Protein AF-A0A7W7RHN5-F1 (afdb_monomer_lite)

Organism: NCBI:txid1783352

Structure (mmCIF, N/CA/C/O backbone):
data_AF-A0A7W7RHN5-F1
#
_entry.id   AF-A0A7W7RHN5-F1
#
loop_
_atom_site.group_PDB
_atom_site.id
_atom_site.type_symbol
_atom_site.label_atom_id
_atom_site.label_alt_id
_atom_site.label_comp_id
_atom_site.label_asym_id
_atom_site.label_entity_id
_atom_site.label_seq_id
_atom_site.pdbx_PDB_ins_code
_atom_site.Cartn_x
_atom_site.Cartn_y
_atom_site.Cartn_z
_atom_site.occupancy
_atom_site.B_iso_or_equiv
_atom_site.auth_seq_id
_atom_site.auth_comp_id
_atom_site.auth_asym_id
_atom_site.auth_atom_id
_atom_site.pdbx_PDB_model_num
ATOM 1 N N . MET A 1 1 ? -13.404 18.828 -22.888 1.00 48.47 1 MET A N 1
ATOM 2 C CA . MET A 1 1 ? -13.776 18.160 -21.624 1.00 48.47 1 MET A CA 1
ATOM 3 C C . MET A 1 1 ? -13.830 16.678 -21.935 1.00 48.47 1 MET A C 1
ATOM 5 O O . MET A 1 1 ? -14.615 16.326 -22.805 1.00 48.47 1 MET A O 1
ATOM 9 N N . SER A 1 2 ? -12.959 15.857 -21.339 1.00 66.25 2 SER A N 1
ATOM 10 C CA . SER A 1 2 ? -13.00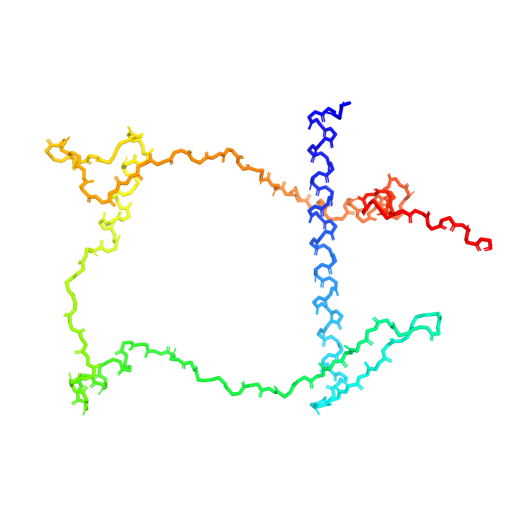2 14.402 -21.545 1.00 66.25 2 SER A CA 1
ATOM 11 C C . SER A 1 2 ? -14.317 13.842 -21.012 1.00 66.25 2 SER A C 1
ATOM 13 O O . SER A 1 2 ? -14.846 14.321 -20.006 1.00 66.25 2 SER A O 1
ATOM 15 N N . THR A 1 3 ? -14.863 12.851 -21.701 1.00 85.75 3 THR A N 1
ATOM 16 C CA . THR A 1 3 ? -16.079 12.161 -21.269 1.00 85.75 3 THR A CA 1
ATOM 17 C C . THR A 1 3 ? -15.814 11.327 -20.006 1.00 85.75 3 THR A C 1
ATOM 19 O O . THR A 1 3 ? -14.670 10.936 -19.753 1.00 85.75 3 THR A O 1
ATOM 22 N N . PRO A 1 4 ? -16.849 10.984 -19.210 1.00 82.81 4 PRO A N 1
ATOM 23 C CA . PRO A 1 4 ? -16.683 10.098 -18.054 1.00 82.81 4 PRO A CA 1
ATOM 24 C C . PRO A 1 4 ? -16.053 8.743 -18.409 1.00 82.81 4 PRO A C 1
ATOM 26 O O . PRO A 1 4 ? -15.307 8.182 -17.612 1.00 82.81 4 PRO A O 1
ATOM 29 N N . HIS A 1 5 ? -16.332 8.229 -19.610 1.00 80.19 5 HIS A N 1
ATOM 30 C CA . HIS A 1 5 ? -15.780 6.964 -20.088 1.00 80.19 5 HIS A CA 1
ATOM 31 C C . HIS A 1 5 ? -14.282 7.069 -20.404 1.00 80.19 5 HIS A C 1
ATOM 33 O O . HIS A 1 5 ? -13.513 6.210 -19.981 1.00 80.19 5 HIS A O 1
ATOM 39 N N . GLU A 1 6 ? -13.857 8.141 -21.079 1.00 81.94 6 GLU A N 1
ATOM 40 C CA . GLU A 1 6 ? -12.436 8.418 -21.335 1.00 81.94 6 GLU A CA 1
ATOM 41 C C . GLU A 1 6 ? -11.666 8.607 -20.026 1.00 81.94 6 GLU A C 1
ATOM 43 O O . GLU A 1 6 ? -10.645 7.962 -19.818 1.00 81.94 6 GLU A O 1
ATOM 48 N N . ALA A 1 7 ? -12.209 9.389 -19.087 1.00 82.62 7 ALA A N 1
ATOM 49 C CA . ALA A 1 7 ? -11.578 9.594 -17.785 1.00 82.62 7 ALA A CA 1
ATOM 50 C C . ALA A 1 7 ? -11.441 8.281 -16.987 1.00 82.62 7 ALA A C 1
ATOM 52 O O . ALA A 1 7 ? -10.410 8.035 -16.361 1.00 82.62 7 ALA A O 1
ATOM 53 N N . ALA A 1 8 ? -12.458 7.411 -17.021 1.00 84.75 8 ALA A N 1
ATOM 54 C CA . ALA A 1 8 ? -12.404 6.100 -16.374 1.00 84.75 8 ALA A CA 1
ATOM 55 C C . ALA A 1 8 ? -11.376 5.166 -17.033 1.00 84.75 8 ALA A C 1
ATOM 57 O O . ALA A 1 8 ? -10.642 4.469 -16.327 1.00 84.75 8 ALA A O 1
ATOM 58 N N . ARG A 1 9 ? -11.300 5.173 -18.372 1.00 86.00 9 ARG A N 1
ATOM 59 C CA . ARG A 1 9 ? -10.301 4.420 -19.140 1.00 86.00 9 ARG A CA 1
ATOM 60 C C . ARG A 1 9 ? -8.890 4.858 -18.764 1.00 86.00 9 ARG A C 1
ATOM 62 O O . ARG A 1 9 ? -8.070 4.004 -18.435 1.00 86.00 9 ARG A O 1
ATOM 69 N N . ASP A 1 10 ? -8.629 6.160 -18.749 1.00 85.62 10 ASP A N 1
ATOM 70 C CA . ASP A 1 10 ? -7.307 6.701 -18.434 1.00 85.62 10 ASP A CA 1
ATOM 71 C C . ASP A 1 10 ? -6.891 6.314 -17.011 1.00 85.62 10 ASP A C 1
ATOM 73 O O . ASP A 1 10 ? -5.827 5.728 -16.805 1.00 85.62 10 ASP A O 1
ATOM 77 N N . VAL A 1 11 ? -7.766 6.523 -16.023 1.00 88.69 11 VAL A N 1
ATOM 78 C CA . VAL A 1 11 ? -7.494 6.146 -14.628 1.00 88.69 11 VAL A CA 1
ATOM 79 C C . VAL A 1 11 ? -7.199 4.644 -14.490 1.00 88.69 11 VAL A C 1
ATOM 81 O O . VAL A 1 11 ? -6.279 4.262 -13.759 1.00 88.69 11 VAL A O 1
ATOM 84 N N . ALA A 1 12 ? -7.925 3.784 -15.210 1.00 87.12 12 ALA A N 1
ATOM 85 C CA . ALA A 1 12 ? -7.676 2.345 -15.205 1.00 87.12 12 ALA A CA 1
ATOM 86 C C . ALA A 1 12 ? -6.318 1.984 -15.830 1.00 87.12 12 ALA A C 1
ATOM 88 O O . ALA A 1 12 ? -5.555 1.218 -15.236 1.00 87.12 12 ALA A O 1
ATOM 89 N N . ILE A 1 13 ? -5.983 2.568 -16.983 1.00 88.88 13 ILE A N 1
ATOM 90 C CA . ILE A 1 13 ? -4.709 2.333 -17.674 1.00 88.88 13 ILE A CA 1
ATOM 91 C C . ILE A 1 13 ? -3.536 2.790 -16.800 1.00 88.88 13 ILE A C 1
ATOM 93 O O . ILE A 1 13 ? -2.612 2.013 -16.564 1.00 88.88 13 ILE A O 1
ATOM 97 N N . HIS A 1 14 ? -3.584 4.006 -16.249 1.00 89.69 14 HIS A N 1
ATOM 98 C CA . HIS A 1 14 ? -2.527 4.527 -15.377 1.00 89.69 14 HIS A CA 1
ATOM 99 C C . HIS A 1 14 ? -2.308 3.650 -14.140 1.00 89.69 14 HIS A C 1
ATOM 101 O O . HIS A 1 14 ? -1.166 3.366 -13.770 1.00 89.69 14 HIS A O 1
ATOM 107 N N . ARG A 1 15 ? -3.395 3.181 -13.512 1.00 90.12 15 ARG A N 1
ATOM 108 C CA . ARG A 1 15 ? -3.329 2.268 -12.364 1.00 90.12 15 ARG A CA 1
ATOM 109 C C . ARG A 1 15 ? -2.617 0.962 -12.722 1.00 90.12 15 ARG A C 1
ATOM 111 O O . ARG A 1 15 ? -1.785 0.508 -11.935 1.00 90.12 15 ARG A O 1
ATOM 118 N N . LEU A 1 16 ? -2.950 0.372 -13.869 1.00 88.44 16 LEU A N 1
ATOM 119 C CA . LEU A 1 16 ? -2.387 -0.898 -14.330 1.00 88.44 16 LEU A CA 1
ATOM 120 C C . LEU A 1 16 ? -0.920 -0.765 -14.752 1.00 88.44 16 LEU A C 1
ATOM 122 O O . LEU A 1 16 ? -0.102 -1.606 -14.382 1.00 88.44 16 LEU A O 1
ATOM 126 N N . VAL A 1 17 ? -0.560 0.313 -15.457 1.00 90.25 17 VAL A N 1
ATOM 127 C CA . VAL A 1 17 ? 0.842 0.614 -15.791 1.00 90.25 17 VAL A CA 1
ATOM 128 C C . VAL A 1 17 ? 1.665 0.782 -14.512 1.00 90.25 17 VAL A C 1
ATOM 130 O O . VAL A 1 17 ? 2.757 0.224 -14.410 1.00 90.25 17 VAL A O 1
ATOM 133 N N . ALA A 1 18 ? 1.134 1.482 -13.504 1.00 89.44 18 ALA A N 1
ATOM 134 C CA . ALA A 1 18 ? 1.805 1.632 -12.216 1.00 89.44 18 ALA A CA 1
ATOM 135 C C . ALA A 1 18 ? 2.037 0.281 -11.514 1.00 89.44 18 ALA A C 1
ATOM 137 O O . ALA A 1 18 ? 3.131 0.050 -10.997 1.00 89.44 18 ALA A O 1
ATOM 138 N N . ASP A 1 19 ? 1.056 -0.629 -11.536 1.00 88.81 19 ASP A N 1
ATOM 139 C CA . ASP A 1 19 ? 1.228 -1.991 -11.006 1.00 88.81 19 ASP A CA 1
ATOM 140 C C . ASP A 1 19 ? 2.297 -2.774 -11.770 1.00 88.81 19 ASP A C 1
ATOM 142 O O . ASP A 1 19 ? 3.161 -3.394 -11.154 1.00 88.81 19 ASP A O 1
ATOM 146 N N . MET A 1 20 ? 2.291 -2.714 -13.103 1.00 88.31 20 MET A N 1
ATOM 147 C CA . MET A 1 20 ? 3.289 -3.399 -13.926 1.00 88.31 20 MET A CA 1
ATOM 148 C C . MET A 1 20 ? 4.710 -2.908 -13.645 1.00 88.31 20 MET A C 1
ATOM 150 O O . MET A 1 20 ? 5.619 -3.723 -13.480 1.00 88.31 20 MET A O 1
ATOM 154 N N . VAL A 1 21 ? 4.902 -1.587 -13.566 1.00 90.56 21 VAL A N 1
ATOM 155 C CA . VAL A 1 21 ? 6.199 -0.978 -13.240 1.00 90.56 21 VAL A CA 1
ATOM 156 C C . VAL A 1 21 ? 6.628 -1.358 -11.828 1.00 90.56 21 VAL A C 1
ATOM 158 O O . VAL A 1 21 ? 7.798 -1.670 -11.611 1.00 90.56 21 VAL A O 1
ATOM 161 N N . LYS A 1 22 ? 5.694 -1.378 -10.869 1.00 90.38 22 LYS A N 1
ATOM 162 C CA . LYS A 1 22 ? 5.972 -1.801 -9.496 1.00 90.38 22 LYS A CA 1
ATOM 163 C C . LYS A 1 22 ? 6.464 -3.247 -9.449 1.00 90.38 22 LYS A C 1
ATOM 165 O O . LYS A 1 22 ? 7.543 -3.474 -8.910 1.00 90.38 22 LYS A O 1
ATOM 170 N N . THR A 1 23 ? 5.724 -4.188 -10.038 1.00 87.19 23 THR A N 1
ATOM 171 C CA . THR A 1 23 ? 6.120 -5.604 -10.073 1.00 87.19 23 THR A CA 1
ATOM 172 C C . THR A 1 23 ? 7.469 -5.777 -10.763 1.00 87.19 23 THR A C 1
ATOM 174 O O . THR A 1 23 ? 8.373 -6.380 -10.202 1.00 87.19 23 THR A O 1
ATOM 177 N N . SER A 1 24 ? 7.658 -5.167 -11.937 1.00 88.56 24 SER A N 1
ATOM 178 C CA . SER A 1 24 ? 8.931 -5.263 -12.658 1.00 88.56 24 SER A CA 1
ATOM 179 C C . SER A 1 24 ? 10.102 -4.689 -11.853 1.00 88.56 24 SER A C 1
ATOM 181 O O . SER A 1 24 ? 11.194 -5.252 -11.869 1.00 88.56 24 SER A O 1
ATOM 183 N N . ARG A 1 25 ? 9.890 -3.589 -11.120 1.00 92.38 25 ARG A N 1
ATOM 184 C CA . ARG A 1 25 ? 10.901 -3.030 -10.218 1.00 92.38 25 ARG A CA 1
ATO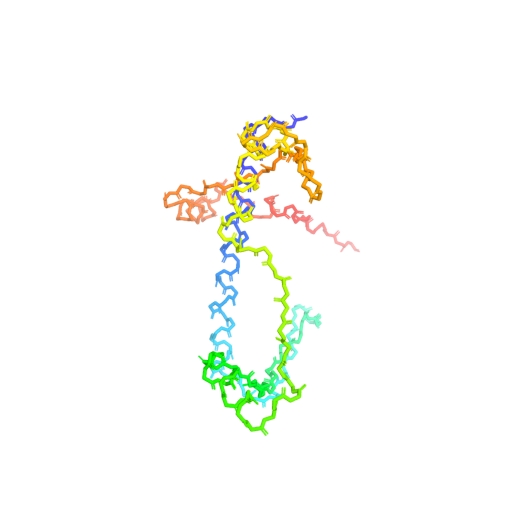M 185 C C . ARG A 1 25 ? 11.232 -3.993 -9.084 1.00 92.38 25 ARG A C 1
ATOM 187 O O . ARG A 1 25 ? 12.406 -4.098 -8.746 1.00 92.38 25 ARG A O 1
ATOM 194 N N . GLU A 1 26 ? 10.240 -4.629 -8.471 1.00 90.38 26 GLU A N 1
ATOM 195 C CA . GLU A 1 26 ? 10.453 -5.617 -7.406 1.00 90.38 26 GLU A CA 1
ATOM 196 C C . GLU A 1 26 ? 11.303 -6.787 -7.920 1.00 90.38 26 GLU A C 1
ATOM 198 O O . GLU A 1 26 ? 12.330 -7.083 -7.311 1.00 90.38 26 GLU A O 1
ATOM 203 N N . ASP A 1 27 ? 10.968 -7.337 -9.090 1.00 87.25 27 ASP A N 1
ATOM 204 C CA . ASP A 1 27 ? 11.719 -8.428 -9.727 1.00 87.25 27 ASP A CA 1
ATOM 205 C C . ASP A 1 27 ? 13.172 -8.023 -10.029 1.00 87.25 27 ASP A C 1
ATOM 207 O O . ASP A 1 27 ? 14.119 -8.694 -9.620 1.00 87.25 27 ASP A O 1
ATOM 211 N N . VAL A 1 28 ? 13.375 -6.873 -10.685 1.00 90.31 28 VAL A N 1
ATOM 212 C CA . VAL A 1 28 ? 14.721 -6.369 -11.018 1.00 90.31 28 VAL A CA 1
ATOM 213 C C . VAL A 1 28 ? 15.524 -6.041 -9.758 1.00 90.31 28 VAL A C 1
ATOM 215 O O . VAL A 1 28 ? 16.734 -6.258 -9.721 1.00 90.31 28 VAL A O 1
ATOM 218 N N . THR A 1 29 ? 14.872 -5.523 -8.714 1.00 87.88 29 THR A N 1
ATOM 219 C CA . THR A 1 29 ? 15.528 -5.237 -7.431 1.00 87.88 29 THR A CA 1
ATOM 220 C C . THR A 1 29 ? 15.965 -6.528 -6.746 1.00 87.88 29 THR A C 1
ATOM 222 O O . THR A 1 29 ? 17.066 -6.565 -6.200 1.00 87.88 29 THR A O 1
ATOM 225 N N . ALA A 1 30 ? 15.145 -7.582 -6.799 1.00 86.25 30 ALA A N 1
ATOM 226 C CA . ALA A 1 30 ? 15.498 -8.890 -6.262 1.00 86.25 30 ALA A CA 1
ATOM 227 C C . ALA A 1 30 ? 16.739 -9.454 -6.965 1.00 86.25 30 ALA A C 1
ATOM 229 O O . ALA A 1 30 ? 17.722 -9.757 -6.295 1.00 86.25 30 ALA A O 1
ATOM 230 N N . THR A 1 31 ? 16.756 -9.471 -8.302 1.00 86.69 31 THR A N 1
ATOM 231 C CA . THR A 1 31 ? 17.932 -9.907 -9.075 1.00 86.69 31 THR A CA 1
ATOM 232 C C . THR A 1 31 ? 19.166 -9.050 -8.788 1.00 86.69 31 THR A C 1
ATOM 234 O O . THR A 1 31 ? 20.265 -9.575 -8.633 1.00 86.69 31 THR A O 1
ATOM 237 N N . ALA A 1 32 ? 19.019 -7.724 -8.677 1.00 87.25 32 ALA A N 1
ATOM 238 C CA . ALA A 1 32 ? 20.147 -6.861 -8.325 1.00 87.25 32 ALA A CA 1
ATOM 239 C C . ALA A 1 32 ? 20.703 -7.193 -6.930 1.00 87.25 32 ALA A C 1
ATOM 241 O O . ALA A 1 32 ? 21.911 -7.116 -6.719 1.00 87.25 32 ALA A O 1
ATOM 242 N N . GLY A 1 33 ? 19.840 -7.592 -5.992 1.00 86.06 33 GLY A N 1
ATOM 243 C CA . GLY A 1 33 ? 20.241 -8.002 -4.651 1.00 86.06 33 GLY A CA 1
ATOM 244 C C . GLY A 1 33 ? 20.998 -9.327 -4.579 1.00 86.06 33 GLY A C 1
ATOM 245 O O . GLY A 1 33 ? 21.748 -9.524 -3.631 1.00 86.06 33 GLY A O 1
ATOM 246 N N . GLU A 1 34 ? 20.864 -10.204 -5.576 1.00 87.50 34 GLU A N 1
ATOM 247 C CA . GLU A 1 34 ? 21.652 -11.444 -5.668 1.00 87.50 34 GLU A CA 1
ATOM 248 C C . GLU A 1 34 ? 23.101 -11.188 -6.106 1.00 87.50 34 GLU A C 1
ATOM 250 O O . GLU A 1 34 ? 23.988 -11.995 -5.833 1.00 87.50 34 GLU A O 1
ATOM 255 N N . VAL A 1 35 ? 23.342 -10.072 -6.801 1.00 88.50 35 VAL A N 1
ATOM 256 C CA . VAL A 1 35 ? 24.642 -9.749 -7.409 1.00 88.50 35 VAL A CA 1
ATOM 257 C C . VAL A 1 35 ? 25.410 -8.689 -6.615 1.00 88.50 35 VAL A C 1
ATOM 259 O O . VAL A 1 35 ? 26.639 -8.704 -6.615 1.00 88.50 35 VAL A O 1
ATOM 262 N N . LEU A 1 36 ? 24.712 -7.763 -5.953 1.00 87.00 36 LEU A N 1
ATOM 263 C CA . LEU A 1 36 ? 25.329 -6.694 -5.166 1.00 87.00 36 LEU A CA 1
ATOM 264 C C . LEU A 1 36 ? 25.676 -7.171 -3.752 1.00 87.00 36 LEU A C 1
ATOM 266 O O . LEU A 1 36 ? 24.818 -7.671 -3.027 1.00 87.00 36 LEU A O 1
ATOM 270 N N . GLY A 1 37 ? 26.924 -6.952 -3.344 1.00 82.75 37 GLY A N 1
ATOM 271 C CA . GLY A 1 37 ? 27.390 -7.198 -1.983 1.00 82.75 37 GLY A CA 1
ATOM 272 C C . GLY A 1 37 ? 27.018 -6.067 -1.023 1.00 82.75 37 GLY A C 1
ATOM 273 O O . GLY A 1 37 ? 26.729 -4.941 -1.428 1.00 82.75 37 GLY A O 1
ATOM 274 N N . GLU A 1 38 ? 27.038 -6.351 0.280 1.00 86.19 38 GLU A N 1
ATOM 275 C CA . GLU A 1 38 ? 26.825 -5.336 1.315 1.00 86.19 38 GLU A CA 1
ATOM 276 C C . GLU A 1 38 ? 27.822 -4.171 1.180 1.00 86.19 38 GLU A C 1
ATOM 278 O O . GLU A 1 38 ? 29.031 -4.376 1.097 1.00 86.19 38 GLU A O 1
ATOM 283 N N . GLY A 1 39 ? 27.313 -2.935 1.183 1.00 83.00 39 GLY A N 1
ATOM 284 C CA . GLY A 1 39 ? 28.124 -1.723 1.059 1.00 83.00 39 GLY A CA 1
ATOM 285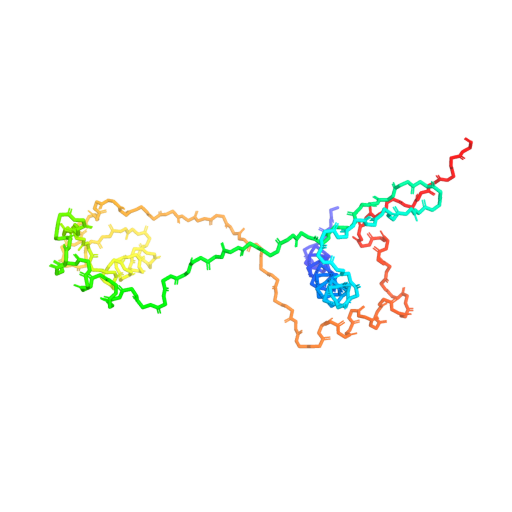 C C . GLY A 1 39 ? 28.414 -1.294 -0.382 1.00 83.00 39 GLY A C 1
ATOM 286 O O . GLY A 1 39 ? 28.928 -0.188 -0.584 1.00 83.00 39 GLY A O 1
ATOM 287 N N . ASP A 1 40 ? 28.042 -2.098 -1.383 1.00 88.62 40 ASP A N 1
ATOM 288 C CA . ASP A 1 40 ? 28.237 -1.747 -2.788 1.00 88.62 40 ASP A CA 1
ATOM 289 C C . ASP A 1 40 ? 27.466 -0.484 -3.162 1.00 88.62 40 ASP A C 1
ATOM 291 O O . ASP A 1 40 ? 26.300 -0.299 -2.805 1.00 88.62 40 ASP A O 1
ATOM 295 N N . ARG A 1 41 ? 28.113 0.380 -3.951 1.00 90.00 41 ARG A N 1
ATOM 296 C CA . ARG A 1 41 ? 27.501 1.573 -4.540 1.00 90.00 41 ARG A CA 1
ATOM 297 C C . ARG A 1 41 ? 27.910 1.731 -5.996 1.00 90.00 41 ARG A C 1
ATOM 299 O O . ARG A 1 41 ? 29.037 2.117 -6.298 1.00 90.00 41 ARG A O 1
ATOM 306 N N . ILE A 1 42 ? 26.958 1.551 -6.904 1.00 92.25 42 ILE A N 1
ATOM 307 C CA . ILE A 1 42 ? 27.170 1.675 -8.348 1.00 92.25 42 ILE A CA 1
ATOM 308 C C . ILE A 1 42 ? 26.483 2.937 -8.861 1.00 92.25 42 ILE A C 1
ATOM 310 O O . ILE A 1 42 ? 25.297 3.163 -8.630 1.00 92.25 42 ILE A O 1
ATOM 314 N N . THR A 1 43 ? 27.222 3.786 -9.577 1.00 92.75 43 THR A N 1
ATOM 315 C CA . THR A 1 43 ? 26.642 4.954 -10.255 1.00 92.75 43 THR A CA 1
ATOM 316 C C . THR A 1 43 ? 26.275 4.600 -11.689 1.00 92.75 43 THR A C 1
ATOM 318 O O . THR A 1 43 ? 27.148 4.323 -12.506 1.00 92.75 43 THR A O 1
ATOM 321 N N . VAL A 1 44 ? 24.984 4.667 -12.001 1.00 93.69 44 VAL A N 1
ATOM 322 C CA . VAL A 1 44 ? 24.431 4.422 -13.334 1.00 93.69 44 VAL A CA 1
ATOM 323 C C . VAL A 1 44 ? 24.451 5.726 -14.127 1.00 93.69 44 VAL A C 1
ATOM 325 O O . VAL A 1 44 ? 24.003 6.770 -13.642 1.00 93.69 44 VAL A O 1
ATOM 328 N N . LYS A 1 45 ? 24.971 5.675 -15.356 1.00 94.44 45 LYS A N 1
ATOM 329 C CA . LYS A 1 45 ? 24.954 6.790 -16.309 1.00 94.44 45 LYS A CA 1
ATOM 330 C C . LYS A 1 45 ? 24.086 6.436 -17.513 1.00 94.44 45 LYS A C 1
ATOM 332 O O . LYS A 1 45 ? 24.148 5.315 -18.000 1.00 94.44 45 LYS A O 1
ATOM 337 N N . LEU A 1 46 ? 23.335 7.411 -18.011 1.00 91.94 46 LEU A N 1
ATOM 338 C CA . LEU A 1 46 ? 22.553 7.323 -19.240 1.00 91.94 46 LEU A CA 1
ATOM 339 C C . LEU A 1 46 ? 22.969 8.468 -20.166 1.00 91.94 46 LEU A C 1
ATOM 341 O O . LEU A 1 46 ? 22.984 9.627 -19.750 1.00 91.94 46 LEU A O 1
ATOM 345 N N . ALA A 1 47 ? 23.349 8.140 -21.405 1.00 91.06 47 ALA A N 1
ATOM 346 C CA . ALA A 1 47 ? 23.875 9.101 -22.383 1.00 91.06 47 ALA A CA 1
ATOM 347 C C . ALA A 1 47 ? 24.993 10.001 -21.801 1.00 91.06 47 ALA A C 1
ATOM 349 O O . ALA A 1 47 ? 24.943 11.226 -21.883 1.00 91.06 47 ALA A O 1
ATOM 350 N N . GLY A 1 48 ? 25.965 9.390 -21.110 1.00 89.56 48 GLY A N 1
ATOM 351 C CA . GLY A 1 48 ? 27.104 10.086 -20.491 1.00 89.56 48 GLY A CA 1
ATOM 352 C C . GLY A 1 48 ? 26.785 10.882 -19.216 1.00 89.56 48 GLY A C 1
ATOM 353 O O . GLY A 1 48 ? 27.704 11.230 -18.472 1.00 89.56 48 GLY A O 1
ATOM 354 N N . ARG A 1 49 ? 25.505 11.115 -18.902 1.00 92.56 49 ARG A N 1
ATOM 355 C CA . ARG A 1 49 ? 25.056 11.854 -17.714 1.00 92.56 49 ARG A CA 1
ATOM 356 C C . ARG A 1 49 ? 24.729 10.899 -16.576 1.00 92.56 49 ARG A C 1
ATOM 358 O O . ARG A 1 49 ? 24.219 9.805 -16.798 1.00 92.56 49 ARG A O 1
ATOM 365 N N . LYS A 1 50 ? 25.026 11.303 -15.341 1.00 93.06 50 LYS A N 1
ATOM 366 C CA . LYS A 1 50 ? 24.643 10.530 -14.154 1.00 93.06 50 LYS A CA 1
ATOM 367 C C . LYS A 1 50 ? 23.118 10.425 -14.098 1.00 93.06 50 LYS A C 1
ATOM 369 O O . LYS A 1 50 ? 22.448 11.448 -14.043 1.00 93.06 50 LYS A O 1
ATOM 374 N N . LEU A 1 51 ? 22.611 9.195 -14.092 1.00 94.12 51 LEU A N 1
ATOM 375 C CA . LEU A 1 51 ? 21.189 8.895 -13.960 1.00 94.12 51 LEU A CA 1
ATOM 376 C C . LEU A 1 51 ? 20.830 8.658 -12.489 1.00 94.12 51 LEU A C 1
ATOM 378 O O . LEU A 1 51 ? 19.977 9.346 -11.944 1.00 94.12 51 LEU A O 1
ATOM 382 N N . ALA A 1 52 ? 21.50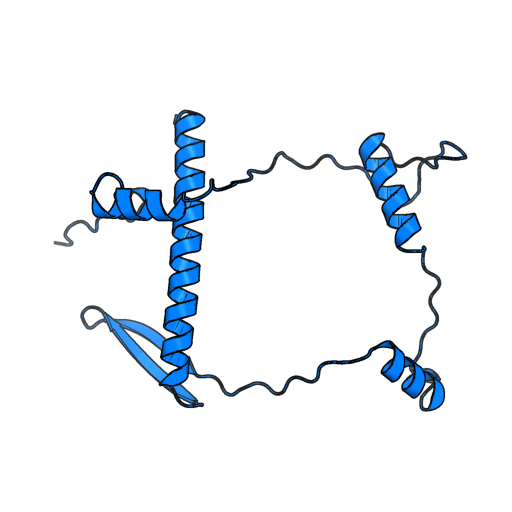8 7.712 -11.831 1.00 92.94 52 ALA A N 1
ATOM 383 C CA . ALA A 1 52 ? 21.219 7.324 -10.450 1.00 92.94 52 ALA A CA 1
ATOM 384 C C . ALA A 1 52 ? 22.439 6.684 -9.768 1.00 92.94 52 ALA A C 1
ATOM 386 O O . ALA A 1 52 ? 23.440 6.373 -10.413 1.00 92.94 52 ALA A O 1
ATOM 387 N N . SER A 1 53 ? 22.360 6.476 -8.453 1.00 91.19 53 SER A N 1
ATOM 388 C CA . SER A 1 53 ? 23.259 5.573 -7.729 1.00 91.19 53 SER A CA 1
ATOM 389 C C . SER A 1 53 ? 22.425 4.475 -7.073 1.00 91.19 53 SER A C 1
ATOM 391 O O . SER A 1 53 ? 21.457 4.790 -6.387 1.00 91.19 53 SER A O 1
ATOM 393 N N . VAL A 1 54 ? 22.806 3.217 -7.277 1.00 91.25 54 VAL A N 1
ATOM 394 C CA . VAL A 1 54 ? 22.223 2.050 -6.608 1.00 91.25 54 VAL A CA 1
ATOM 395 C C . VAL A 1 54 ? 23.178 1.637 -5.498 1.00 91.25 54 VAL A C 1
ATOM 397 O O . VAL A 1 54 ? 24.365 1.454 -5.763 1.00 91.25 54 VAL A O 1
ATOM 400 N N . THR A 1 55 ? 22.673 1.539 -4.270 1.00 88.56 55 THR A N 1
ATOM 401 C CA . THR A 1 55 ? 23.467 1.180 -3.091 1.00 88.56 55 THR A CA 1
ATOM 402 C C . THR A 1 55 ? 22.829 -0.009 -2.386 1.00 88.56 55 THR A C 1
ATOM 404 O O . THR A 1 55 ? 21.628 0.033 -2.113 1.00 88.56 55 THR A O 1
ATOM 407 N N . MET A 1 56 ? 23.626 -1.017 -2.039 1.00 88.00 56 MET A N 1
ATOM 408 C CA . MET A 1 56 ? 23.224 -2.083 -1.126 1.00 88.00 56 MET A CA 1
ATOM 409 C C . MET A 1 56 ? 23.567 -1.658 0.303 1.00 88.00 56 MET A C 1
ATOM 411 O O . MET A 1 56 ? 24.730 -1.634 0.704 1.00 88.00 56 MET A O 1
ATOM 415 N N . ALA A 1 57 ? 22.558 -1.246 1.065 1.00 83.00 57 ALA A N 1
ATOM 416 C CA . ALA A 1 57 ? 22.756 -0.874 2.460 1.00 83.00 57 ALA A CA 1
ATOM 417 C C . ALA A 1 57 ? 23.005 -2.118 3.325 1.00 83.00 57 ALA A C 1
ATOM 419 O O . ALA A 1 57 ? 22.445 -3.180 3.057 1.00 83.00 57 ALA A O 1
ATOM 420 N N . ALA A 1 58 ? 23.792 -1.958 4.390 1.00 77.94 58 ALA A N 1
ATOM 421 C CA . ALA A 1 58 ? 23.927 -2.981 5.419 1.00 77.94 58 ALA A CA 1
ATOM 422 C C . ALA A 1 58 ? 22.556 -3.362 5.988 1.00 77.94 58 ALA A C 1
ATOM 424 O O . ALA A 1 58 ? 21.702 -2.496 6.226 1.00 77.94 58 ALA A O 1
ATOM 425 N N . GLY A 1 59 ? 22.346 -4.662 6.198 1.00 72.88 59 GLY A N 1
ATOM 426 C CA . GLY A 1 59 ? 21.137 -5.159 6.839 1.00 72.88 59 GLY A CA 1
ATOM 427 C C . GLY A 1 59 ? 20.981 -4.520 8.219 1.00 72.88 59 GLY A C 1
ATOM 428 O O . GLY A 1 59 ? 21.898 -4.551 9.036 1.00 72.88 59 GLY A O 1
ATOM 429 N N . SER A 1 60 ? 19.826 -3.915 8.497 1.00 69.00 60 SER A N 1
ATOM 430 C CA . SER A 1 60 ? 19.560 -3.377 9.828 1.00 69.00 60 SER A CA 1
ATOM 431 C C . SER A 1 60 ? 19.122 -4.493 10.770 1.00 69.00 60 SER A C 1
ATOM 433 O O . SER A 1 60 ? 18.155 -5.210 10.499 1.00 69.00 60 SER A O 1
ATOM 435 N N . THR A 1 61 ? 19.808 -4.617 11.905 1.00 77.12 61 THR A N 1
ATOM 436 C CA . THR A 1 61 ? 19.352 -5.470 13.004 1.00 77.12 61 THR A CA 1
ATOM 437 C C . THR A 1 61 ? 17.997 -4.963 13.482 1.00 77.12 61 THR A C 1
ATOM 439 O O . THR A 1 61 ? 17.875 -3.830 13.949 1.00 77.12 61 THR A O 1
ATOM 442 N N . ARG A 1 62 ? 16.966 -5.801 13.361 1.00 76.38 62 ARG A N 1
ATOM 443 C CA . ARG A 1 62 ? 15.627 -5.518 13.882 1.00 76.38 62 ARG A CA 1
ATOM 444 C C . ARG A 1 62 ? 15.296 -6.524 14.966 1.00 76.38 62 ARG A C 1
ATOM 446 O O . ARG A 1 62 ? 15.268 -7.723 14.711 1.00 76.38 62 ARG A O 1
ATOM 453 N N . ALA A 1 63 ? 15.002 -6.023 16.156 1.00 76.69 63 ALA A N 1
ATOM 454 C CA . ALA A 1 63 ? 14.295 -6.801 17.156 1.00 76.69 63 ALA A CA 1
ATOM 455 C C . ALA A 1 63 ? 12.795 -6.721 16.850 1.00 76.69 63 ALA A C 1
ATOM 457 O O . ALA A 1 63 ? 12.262 -5.640 16.596 1.00 76.69 63 ALA A O 1
ATOM 458 N N . LYS A 1 64 ? 12.117 -7.867 16.856 1.00 89.06 64 LYS A N 1
ATOM 459 C CA . LYS A 1 64 ? 10.659 -7.949 16.777 1.00 89.06 64 LYS A CA 1
ATOM 460 C C . LYS A 1 64 ? 10.176 -8.773 17.960 1.00 89.06 64 LYS A C 1
ATOM 462 O O . LYS A 1 64 ? 10.707 -9.853 18.204 1.00 89.06 64 LYS A O 1
ATOM 467 N N . VAL A 1 65 ? 9.153 -8.282 18.650 1.00 88.94 65 VAL A N 1
ATOM 468 C CA . VAL A 1 65 ? 8.416 -9.088 19.625 1.00 88.94 65 VAL A CA 1
ATOM 469 C C . VAL A 1 65 ? 7.671 -10.177 18.854 1.00 88.94 65 VAL A C 1
ATOM 471 O O . VAL A 1 65 ? 6.848 -9.887 17.985 1.00 88.94 65 VAL A O 1
ATOM 474 N N . THR A 1 66 ? 8.027 -11.435 19.099 1.00 89.12 66 THR A N 1
ATOM 475 C CA . THR A 1 66 ? 7.415 -12.594 18.434 1.00 89.12 66 THR A CA 1
ATOM 476 C C . THR A 1 66 ? 6.152 -13.070 19.142 1.00 89.12 66 THR A C 1
ATOM 478 O O . THR A 1 66 ? 5.288 -13.654 18.495 1.00 89.12 66 THR A O 1
ATOM 481 N N . ASP A 1 67 ? 6.047 -12.804 20.443 1.00 87.69 67 ASP A N 1
ATOM 482 C CA . ASP A 1 67 ? 4.937 -13.185 21.308 1.00 87.69 67 ASP A CA 1
ATOM 483 C C . ASP A 1 67 ? 4.776 -12.102 22.383 1.00 87.69 67 ASP A C 1
ATOM 485 O O . ASP A 1 67 ? 5.582 -12.005 23.313 1.00 87.69 67 ASP A O 1
ATOM 489 N N . GLU A 1 68 ? 3.797 -11.221 22.179 1.00 89.56 68 GLU A N 1
ATOM 490 C CA . GLU A 1 68 ? 3.549 -10.084 23.069 1.00 89.56 68 GLU A CA 1
ATOM 491 C C . GLU A 1 68 ? 3.052 -10.562 24.433 1.00 89.56 68 GLU A C 1
ATOM 493 O O . GLU A 1 68 ? 3.590 -10.136 25.449 1.00 89.56 68 GLU A O 1
ATOM 498 N N . ASP A 1 69 ? 2.134 -11.529 24.467 1.00 88.44 69 ASP A N 1
ATOM 499 C CA . ASP A 1 69 ? 1.554 -12.040 25.710 1.00 88.44 69 ASP A CA 1
ATOM 500 C C . ASP A 1 69 ? 2.613 -12.681 26.617 1.00 88.44 69 ASP A C 1
ATOM 502 O O . ASP A 1 69 ? 2.645 -12.420 27.822 1.00 88.44 69 ASP A O 1
ATOM 506 N N . LYS A 1 70 ? 3.527 -13.487 26.054 1.00 88.50 70 LYS A N 1
ATOM 507 C CA . LYS A 1 70 ? 4.628 -14.080 26.834 1.00 88.50 70 LYS A CA 1
ATOM 508 C C . LYS A 1 70 ? 5.605 -13.035 27.350 1.00 88.50 70 LYS A C 1
ATOM 510 O O . LYS A 1 70 ? 6.065 -13.149 28.486 1.00 88.50 70 LYS A O 1
ATOM 515 N N . LEU A 1 71 ? 5.940 -12.043 26.524 1.00 89.69 71 LEU A N 1
ATOM 516 C CA . LEU A 1 71 ? 6.836 -10.971 26.940 1.00 89.69 71 LEU A CA 1
ATOM 517 C C . LEU A 1 71 ? 6.189 -10.145 28.055 1.00 89.69 71 LEU A C 1
ATOM 519 O O . LEU A 1 71 ? 6.816 -9.931 29.086 1.00 89.69 71 LEU A O 1
ATOM 523 N N . THR A 1 72 ? 4.925 -9.756 27.896 1.00 89.19 72 THR A N 1
ATOM 524 C CA . THR A 1 72 ? 4.169 -9.014 28.908 1.00 89.19 72 THR A CA 1
ATOM 525 C C . THR A 1 72 ? 4.032 -9.803 30.205 1.00 89.19 72 THR A C 1
ATOM 527 O O . THR A 1 72 ? 4.217 -9.221 31.268 1.00 89.19 72 THR A O 1
ATOM 530 N N . ALA A 1 73 ? 3.778 -11.114 30.154 1.00 90.25 73 ALA A N 1
ATOM 531 C CA . ALA A 1 73 ? 3.730 -11.951 31.354 1.00 90.25 73 ALA A CA 1
ATOM 532 C C . ALA A 1 73 ? 5.078 -11.972 32.096 1.00 90.25 73 ALA A C 1
ATOM 534 O O . ALA A 1 73 ? 5.117 -11.787 33.311 1.00 90.25 73 ALA A O 1
ATOM 535 N N . TRP A 1 74 ? 6.187 -12.124 31.365 1.00 91.94 74 TRP A N 1
ATOM 536 C CA . TRP A 1 74 ? 7.527 -12.087 31.953 1.00 91.94 74 TRP A CA 1
ATOM 537 C C . TRP A 1 74 ? 7.859 -10.710 32.546 1.00 91.94 74 TRP A C 1
ATOM 539 O O . TRP A 1 74 ? 8.399 -10.636 33.649 1.00 91.94 74 TRP A O 1
ATOM 549 N N . VAL A 1 75 ? 7.507 -9.619 31.857 1.00 92.31 75 VAL A N 1
ATOM 550 C CA . VAL A 1 75 ? 7.702 -8.249 32.362 1.00 92.31 75 VAL A CA 1
ATOM 551 C C . VAL A 1 75 ? 6.829 -8.002 33.591 1.00 92.31 75 VAL A C 1
ATOM 553 O O . VAL A 1 75 ? 7.325 -7.462 34.569 1.00 92.31 75 VAL A O 1
ATOM 556 N N . ALA A 1 76 ? 5.576 -8.459 33.608 1.00 89.56 76 ALA A N 1
ATOM 557 C CA . ALA A 1 76 ? 4.703 -8.333 34.775 1.00 89.56 76 ALA A CA 1
ATOM 558 C C . ALA A 1 76 ? 5.262 -9.063 36.010 1.00 89.56 76 ALA A C 1
ATOM 560 O O . ALA A 1 76 ? 5.083 -8.591 37.129 1.00 89.56 76 ALA A O 1
ATOM 561 N N . GLU A 1 77 ? 5.954 -10.190 35.815 1.00 90.75 77 GLU A N 1
ATOM 562 C CA . GLU A 1 77 ? 6.579 -10.957 36.897 1.00 90.75 77 GLU A CA 1
ATOM 563 C C . GLU A 1 77 ? 7.916 -10.354 37.367 1.00 90.75 77 GLU A C 1
ATOM 565 O O . GLU A 1 77 ? 8.160 -10.253 38.568 1.00 90.75 77 GLU A O 1
ATOM 570 N N . ASN A 1 78 ? 8.784 -9.936 36.439 1.00 91.44 78 ASN A N 1
ATOM 571 C CA . ASN A 1 78 ? 10.159 -9.512 36.746 1.00 91.44 78 ASN A CA 1
ATOM 572 C C . ASN A 1 78 ? 10.292 -7.996 36.962 1.00 91.44 78 ASN A C 1
ATOM 574 O O . ASN A 1 78 ? 11.162 -7.540 37.703 1.00 91.44 78 ASN A O 1
ATOM 578 N N . HIS A 1 79 ? 9.427 -7.215 36.317 1.00 89.38 79 HIS A N 1
ATOM 579 C CA . HIS A 1 79 ? 9.435 -5.753 36.286 1.00 89.38 79 HIS A CA 1
ATOM 580 C C . HIS A 1 79 ? 8.001 -5.186 36.358 1.00 89.38 79 HIS A C 1
ATOM 582 O O . HIS A 1 79 ? 7.548 -4.511 35.433 1.00 89.38 79 HIS A O 1
ATOM 588 N N . PRO A 1 80 ? 7.260 -5.420 37.457 1.00 84.56 80 PRO A N 1
ATOM 589 C CA . PRO A 1 80 ? 5.850 -5.035 37.563 1.00 84.56 80 PRO A CA 1
ATOM 590 C C . PRO A 1 80 ? 5.597 -3.521 37.470 1.00 84.56 80 PRO A C 1
ATOM 592 O O . PRO A 1 80 ? 4.485 -3.121 37.141 1.00 84.56 80 PRO A O 1
ATOM 595 N N . SER A 1 81 ? 6.600 -2.671 37.736 1.00 89.00 81 SER A N 1
ATOM 596 C CA . SER A 1 81 ? 6.502 -1.212 37.543 1.00 89.00 81 SER A CA 1
ATOM 597 C C . SER A 1 81 ? 6.409 -0.798 36.076 1.00 89.00 81 SER A C 1
ATOM 599 O O . SER A 1 81 ? 5.956 0.304 35.791 1.00 89.00 81 SER A O 1
ATOM 601 N N . GLU A 1 82 ? 6.829 -1.672 35.162 1.00 88.56 82 GLU A N 1
ATOM 602 C CA . GLU A 1 82 ? 6.880 -1.413 33.722 1.00 88.56 82 GLU A CA 1
ATOM 603 C C . GLU A 1 82 ? 5.611 -1.897 32.994 1.00 88.56 82 GLU A C 1
ATOM 605 O O . GLU A 1 82 ? 5.556 -1.871 31.764 1.00 88.56 82 GLU A O 1
ATOM 610 N N . VAL A 1 83 ? 4.584 -2.354 33.727 1.00 85.12 83 VAL A N 1
ATOM 611 C CA . VAL A 1 83 ? 3.288 -2.767 33.165 1.00 85.12 83 VAL A CA 1
ATOM 612 C C . VAL A 1 83 ? 2.180 -1.841 33.649 1.00 85.12 83 VAL A C 1
ATOM 614 O O . VAL A 1 83 ? 1.897 -1.738 34.841 1.00 85.12 83 VAL A O 1
ATOM 617 N N . GLU A 1 84 ? 1.490 -1.211 32.704 1.00 85.50 84 GLU A N 1
ATOM 618 C CA . GLU A 1 84 ? 0.353 -0.338 32.986 1.00 85.50 84 GLU A CA 1
ATOM 619 C C . GLU A 1 84 ? -0.981 -1.072 32.811 1.00 85.50 84 GLU A C 1
ATOM 621 O O . GLU A 1 84 ? -1.204 -1.796 31.839 1.00 85.50 84 GLU A O 1
ATOM 626 N N . THR A 1 85 ? -1.918 -0.837 33.733 1.00 82.50 85 THR A N 1
ATOM 627 C CA . THR A 1 85 ? -3.313 -1.271 33.583 1.00 82.50 85 THR A CA 1
ATOM 628 C C . THR A 1 85 ? -4.172 -0.074 33.200 1.00 82.50 85 THR A C 1
ATOM 630 O O . THR A 1 85 ? -4.377 0.833 34.005 1.00 82.50 85 THR A O 1
ATOM 633 N N . VAL A 1 86 ? -4.701 -0.074 31.975 1.00 83.25 86 VAL A N 1
ATOM 634 C CA . VAL A 1 86 ? -5.537 1.018 31.454 1.00 83.25 86 VAL A CA 1
ATOM 635 C C . VAL A 1 86 ? -7.006 0.611 31.344 1.00 83.25 86 VAL A C 1
ATOM 637 O O . VAL A 1 86 ? -7.339 -0.503 30.933 1.00 83.25 86 VAL A O 1
ATOM 640 N N . THR A 1 87 ? -7.910 1.539 31.668 1.00 86.19 87 THR A N 1
ATOM 641 C CA . THR A 1 87 ? -9.348 1.375 31.404 1.00 86.19 87 THR A CA 1
ATOM 642 C C . THR A 1 87 ? -9.620 1.714 29.942 1.00 86.19 87 THR A C 1
ATOM 644 O O . THR A 1 87 ? -9.379 2.840 29.515 1.00 86.19 87 THR A O 1
ATOM 647 N N . ARG A 1 88 ? -10.122 0.748 29.163 1.00 84.75 88 ARG A N 1
ATOM 648 C CA . ARG A 1 88 ? -10.426 0.930 27.735 1.00 84.75 88 ARG A CA 1
ATOM 649 C C . ARG A 1 88 ? -11.804 0.394 27.363 1.00 84.75 88 ARG A C 1
ATOM 651 O O . ARG A 1 88 ? -12.256 -0.612 27.911 1.00 84.75 88 ARG A O 1
ATOM 658 N N . ILE A 1 89 ? -12.431 1.025 26.371 1.00 84.25 89 ILE A N 1
ATOM 659 C CA . ILE A 1 89 ? -13.629 0.487 25.715 1.00 84.25 89 ILE A CA 1
ATOM 660 C C . ILE A 1 89 ? -13.243 -0.827 25.023 1.00 84.25 89 ILE A C 1
ATOM 662 O O . ILE A 1 89 ? -12.184 -0.929 24.398 1.00 84.25 89 ILE A O 1
ATOM 666 N N . ARG A 1 90 ? -14.094 -1.852 25.131 1.00 86.81 90 ARG A N 1
ATOM 667 C CA . ARG A 1 90 ? -13.865 -3.139 24.460 1.00 86.81 90 ARG A CA 1
ATOM 668 C C . ARG A 1 90 ? -13.836 -2.928 22.936 1.00 86.81 90 ARG A C 1
ATOM 670 O O . ARG A 1 90 ? -14.809 -2.386 22.413 1.00 86.81 90 ARG A O 1
ATOM 677 N N . PRO A 1 91 ? -12.800 -3.391 22.208 1.00 85.94 91 PRO A N 1
ATOM 678 C CA . PRO A 1 91 ? -12.665 -3.120 20.774 1.00 85.94 91 PRO A CA 1
ATOM 679 C C . PRO A 1 91 ? -13.879 -3.550 19.945 1.00 85.94 91 PRO A C 1
ATOM 681 O O . PRO A 1 91 ? -14.359 -2.785 19.117 1.00 85.94 91 PRO A O 1
ATOM 684 N N . ALA A 1 92 ? -14.430 -4.736 20.221 1.00 83.69 92 ALA A N 1
ATOM 685 C CA . ALA A 1 92 ? -15.616 -5.239 19.526 1.00 83.69 92 ALA A CA 1
ATOM 686 C C . ALA A 1 92 ? -16.851 -4.347 19.738 1.00 83.69 92 ALA A C 1
ATOM 688 O O . ALA A 1 92 ? -17.608 -4.109 18.801 1.00 83.69 92 ALA A O 1
ATOM 689 N N . TYR A 1 93 ? -17.023 -3.819 20.952 1.00 83.38 93 TYR A N 1
ATOM 690 C CA . TYR A 1 93 ? -18.124 -2.915 21.272 1.00 83.38 93 TYR A CA 1
ATOM 691 C C . TYR A 1 93 ? -17.951 -1.564 20.571 1.00 83.38 93 TYR A C 1
ATOM 693 O O . TYR A 1 93 ? -18.886 -1.055 19.966 1.00 83.38 93 TYR A O 1
ATOM 701 N N . LEU A 1 94 ? -16.731 -1.019 20.554 1.00 85.50 94 LEU A N 1
ATOM 702 C CA . LEU A 1 94 ? -16.435 0.217 19.830 1.00 85.50 94 LEU A CA 1
ATOM 703 C C . LEU A 1 94 ? -16.700 0.086 18.319 1.00 85.50 94 LEU A C 1
ATOM 705 O O . LEU A 1 94 ? -17.271 0.991 17.713 1.00 85.50 94 LEU A O 1
ATOM 709 N N . GLU A 1 95 ? -16.307 -1.031 17.704 1.00 85.56 95 GLU A N 1
ATOM 710 C CA . GLU A 1 95 ? -16.584 -1.294 16.285 1.00 85.56 95 GLU A CA 1
ATOM 711 C C . GLU A 1 95 ? -18.085 -1.439 16.005 1.00 85.56 95 GLU A C 1
ATOM 713 O O . GLU A 1 95 ? -18.572 -0.947 14.985 1.00 85.56 95 GLU A O 1
ATOM 718 N N . GLN A 1 96 ? -18.837 -2.046 16.927 1.00 83.94 96 GLN A N 1
ATOM 719 C CA . GLN A 1 96 ? -20.295 -2.106 16.849 1.00 83.94 96 GLN A CA 1
ATOM 720 C C . GLN A 1 96 ? -20.921 -0.704 16.884 1.00 83.94 96 GLN A C 1
ATOM 722 O O . GLN A 1 96 ? -21.719 -0.389 16.002 1.00 83.94 96 GLN A O 1
ATOM 727 N N . LEU A 1 97 ? -20.510 0.157 17.824 1.00 83.62 97 LEU A N 1
ATOM 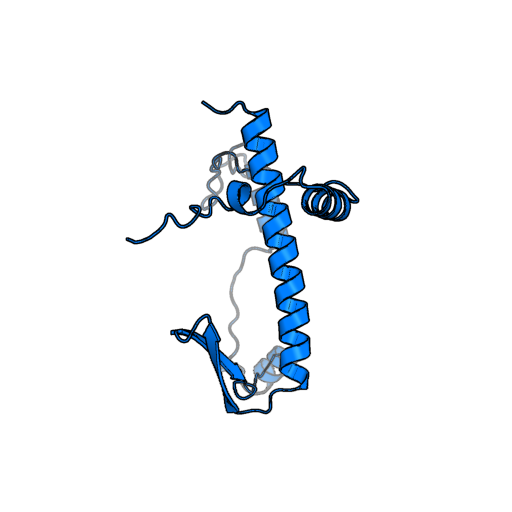728 C CA . LEU A 1 97 ? -21.002 1.539 17.918 1.00 83.62 97 LEU A CA 1
ATOM 729 C C . LEU A 1 97 ? -20.703 2.339 16.642 1.00 83.62 97 LEU A C 1
ATOM 731 O O . LEU A 1 97 ? -21.583 3.003 16.102 1.00 83.62 97 LEU A O 1
ATOM 735 N N . LYS A 1 98 ? -19.484 2.226 16.096 1.00 83.62 98 LYS A N 1
ATOM 736 C CA . LYS A 1 98 ? -19.120 2.880 14.825 1.00 83.62 98 LYS A CA 1
ATOM 737 C C . LYS A 1 98 ? -19.951 2.372 13.648 1.00 83.62 98 LYS A C 1
ATOM 739 O O . LYS A 1 98 ? -20.294 3.152 12.763 1.00 83.62 98 LYS A O 1
ATOM 744 N N . LYS A 1 99 ? -20.222 1.065 13.586 1.00 83.25 99 LYS A N 1
ATOM 745 C CA . LYS A 1 99 ? -21.023 0.466 12.512 1.00 83.25 99 LYS A CA 1
ATOM 746 C C . LYS A 1 99 ? -22.460 0.980 12.556 1.00 83.25 99 LYS A C 1
ATOM 748 O O . LYS A 1 99 ? -22.975 1.349 11.505 1.00 83.25 99 LYS A O 1
ATOM 753 N N . GLN A 1 100 ? -23.054 1.041 13.746 1.00 78.31 100 GLN A N 1
ATOM 754 C CA . GLN A 1 100 ? -24.401 1.572 13.951 1.00 78.31 100 GLN A CA 1
ATOM 755 C C . GLN A 1 100 ? -24.468 3.055 13.566 1.00 78.31 100 GLN A C 1
ATOM 757 O O . GLN A 1 100 ? -25.271 3.439 12.723 1.00 78.31 100 GLN A O 1
ATOM 762 N N . ALA A 1 101 ? -23.519 3.858 14.056 1.00 81.44 101 ALA A N 1
ATOM 763 C CA . ALA A 1 101 ? -23.441 5.282 13.745 1.00 81.44 101 ALA A CA 1
ATOM 764 C C . ALA A 1 101 ? -23.360 5.568 12.232 1.00 81.44 101 ALA A C 1
ATOM 766 O O . ALA A 1 101 ? -23.977 6.502 11.726 1.00 81.44 101 ALA A O 1
ATOM 767 N N . LYS A 1 102 ? -22.629 4.732 11.482 1.00 79.69 102 LYS A N 1
ATOM 768 C CA . LYS A 1 102 ? -22.562 4.819 10.014 1.00 79.69 102 LYS A CA 1
ATOM 769 C C . LYS A 1 102 ? -23.879 4.467 9.321 1.00 79.69 102 LYS A C 1
ATOM 771 O O . LYS A 1 102 ? -24.136 5.004 8.250 1.00 79.69 102 LYS A O 1
ATOM 776 N N . GLN A 1 103 ? -24.658 3.536 9.871 1.00 76.69 103 GLN A N 1
ATOM 777 C CA . GLN A 1 103 ? -25.942 3.121 9.298 1.00 76.69 103 GLN A CA 1
ATOM 778 C C . GLN A 1 103 ? -27.024 4.176 9.528 1.00 76.69 103 GLN A C 1
ATOM 780 O O . GLN A 1 103 ? -27.767 4.488 8.602 1.00 76.69 103 GLN A O 1
ATOM 785 N N . ASP A 1 104 ? -27.055 4.756 10.725 1.00 75.12 104 ASP A N 1
ATOM 786 C CA . ASP A 1 104 ? -28.099 5.700 11.129 1.00 75.12 104 ASP A CA 1
ATOM 787 C C . ASP A 1 104 ? -27.766 7.152 10.752 1.00 75.12 104 ASP A C 1
ATOM 789 O O . ASP A 1 104 ? -28.600 8.045 10.882 1.00 75.12 104 ASP A O 1
ATOM 793 N N . GLY A 1 105 ? -26.537 7.411 10.290 1.00 71.62 105 GLY A N 1
ATOM 794 C CA . GLY A 1 105 ? -26.048 8.756 9.971 1.00 71.62 105 GLY A CA 1
ATOM 795 C C . GLY A 1 105 ? -25.779 9.622 11.206 1.00 71.62 105 GLY A C 1
ATOM 796 O O . GLY A 1 105 ? -25.372 10.774 11.076 1.00 71.62 105 GLY A O 1
ATOM 797 N N . VAL A 1 106 ? -25.981 9.069 12.401 1.00 73.62 106 VAL A N 1
ATOM 798 C CA . VAL A 1 106 ? -25.792 9.715 13.695 1.00 73.62 106 VAL A CA 1
ATOM 799 C C . VAL A 1 106 ? -25.303 8.678 14.700 1.00 73.62 106 VAL A C 1
ATOM 801 O O . VAL A 1 106 ? -25.766 7.540 14.707 1.00 73.62 106 VAL A O 1
ATOM 804 N N . ALA A 1 107 ? -24.349 9.048 15.550 1.00 75.56 107 ALA A N 1
ATOM 805 C CA . ALA A 1 107 ? -23.905 8.174 16.625 1.00 75.56 107 ALA A CA 1
ATOM 806 C C . ALA A 1 107 ? -24.853 8.310 17.817 1.00 75.56 107 ALA A C 1
ATOM 808 O O . ALA A 1 107 ? -24.706 9.236 18.609 1.00 75.56 107 ALA A O 1
ATOM 809 N N . ALA A 1 108 ? -25.823 7.405 17.924 1.00 74.44 108 ALA A N 1
ATOM 810 C CA . ALA A 1 108 ? -26.746 7.326 19.050 1.00 74.44 108 ALA A CA 1
ATOM 811 C C . ALA A 1 108 ? -26.596 5.989 19.789 1.00 74.44 108 ALA A C 1
ATOM 813 O O . ALA A 1 108 ? -26.244 4.969 19.193 1.00 74.44 108 ALA A O 1
ATOM 814 N N . ASP A 1 109 ? -26.830 6.013 21.096 1.00 71.62 109 ASP A N 1
ATOM 815 C CA . ASP A 1 109 ? -26.893 4.828 21.934 1.00 71.62 109 ASP A CA 1
ATOM 816 C C . ASP A 1 109 ? -28.122 3.993 21.530 1.00 71.62 109 ASP A C 1
ATOM 818 O O . ASP A 1 109 ? -29.220 4.542 21.415 1.00 71.62 109 ASP A O 1
ATOM 822 N N . PRO A 1 110 ? -27.970 2.684 21.274 1.00 64.88 110 PRO A N 1
ATOM 823 C CA . PRO A 1 110 ? -29.071 1.853 20.796 1.00 64.88 110 PRO A CA 1
ATOM 824 C C . PRO A 1 110 ? -30.143 1.581 21.860 1.00 64.88 110 PRO A C 1
ATOM 826 O O . PRO A 1 110 ? -31.275 1.264 21.496 1.00 64.88 110 PRO A O 1
ATOM 829 N N . ASP A 1 111 ? -29.808 1.692 23.148 1.00 69.75 111 ASP A N 1
ATOM 830 C CA . ASP A 1 111 ? -30.720 1.420 24.258 1.00 69.75 111 ASP A CA 1
ATOM 831 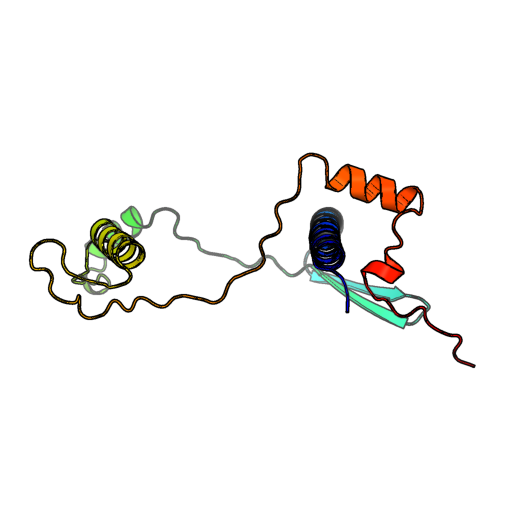C C . ASP A 1 111 ? -31.433 2.697 24.731 1.00 69.75 111 ASP A C 1
ATOM 833 O O . ASP A 1 111 ? -32.618 2.650 25.069 1.00 69.75 111 ASP A O 1
ATOM 837 N N . THR A 1 112 ? -30.741 3.844 24.744 1.00 70.69 112 THR A N 1
ATOM 838 C CA . THR A 1 112 ? -31.312 5.117 25.230 1.00 70.69 112 THR A CA 1
ATOM 839 C C . THR A 1 112 ? -31.689 6.102 24.125 1.00 70.69 112 THR A C 1
ATOM 841 O O . THR A 1 112 ? -32.523 6.979 24.349 1.00 70.69 112 THR A O 1
ATOM 844 N N . GLY A 1 113 ? -31.119 5.961 22.926 1.00 64.62 113 GLY A N 1
ATOM 845 C CA . GLY A 1 113 ? -31.290 6.901 21.816 1.00 64.62 113 GLY A CA 1
ATOM 846 C C . GLY A 1 113 ? -30.493 8.202 21.961 1.00 64.62 113 GLY A C 1
ATOM 847 O O . GLY A 1 113 ? -30.612 9.082 21.107 1.00 64.62 113 GLY A O 1
ATOM 848 N N . ASP A 1 114 ? -29.682 8.345 23.014 1.00 74.88 114 ASP A N 1
ATOM 849 C CA . ASP A 1 114 ? -28.883 9.548 23.259 1.00 74.88 114 ASP A CA 1
ATOM 850 C C . ASP A 1 114 ? -27.653 9.609 22.351 1.00 74.88 114 ASP A C 1
ATOM 852 O O . ASP A 1 114 ? -27.055 8.588 22.023 1.00 74.88 114 ASP A O 1
ATOM 856 N N . LEU A 1 115 ? -27.214 10.814 21.981 1.00 75.56 115 LEU A N 1
ATOM 857 C CA . LEU A 1 115 ? -25.998 10.982 21.182 1.00 75.56 115 LEU A CA 1
ATOM 858 C C . LEU A 1 115 ? -24.762 10.483 21.940 1.00 75.56 115 LEU A C 1
ATOM 860 O O . LEU A 1 115 ? -24.488 10.914 23.061 1.00 75.56 115 LEU A O 1
ATOM 864 N N . LEU A 1 116 ? -23.979 9.619 21.295 1.00 75.38 116 LEU A N 1
ATOM 865 C CA . LEU A 1 116 ? -22.758 9.057 21.857 1.00 75.38 116 LEU A CA 1
ATOM 866 C C . LEU A 1 116 ? -21.650 10.119 21.881 1.00 75.38 116 LEU A C 1
ATOM 868 O O . LEU A 1 116 ? -21.186 10.552 20.819 1.00 75.38 116 LEU A O 1
ATOM 872 N N . PRO A 1 117 ? -21.161 10.524 23.068 1.00 74.75 117 PRO A N 1
ATOM 873 C CA . PRO A 1 117 ? -20.061 11.470 23.151 1.00 74.75 117 PRO A CA 1
ATOM 874 C C . PRO A 1 117 ? -18.784 10.851 22.563 1.00 74.75 117 PRO A C 1
ATOM 876 O O . PRO A 1 117 ? -18.381 9.747 22.927 1.00 74.75 117 PRO A O 1
ATOM 879 N N . GLY A 1 118 ? -18.125 11.583 21.661 1.00 74.69 118 GLY A N 1
ATOM 880 C CA . GLY A 1 118 ? -16.843 11.184 21.066 1.00 74.69 118 GLY A CA 1
ATOM 881 C C . GLY A 1 118 ? -16.929 10.388 19.758 1.00 74.69 118 GLY A C 1
ATOM 882 O O . GLY A 1 118 ? -15.885 9.979 19.251 1.00 74.69 118 GLY A O 1
ATOM 883 N N . ILE A 1 119 ? -18.123 10.188 19.186 1.00 74.62 119 ILE A N 1
ATOM 884 C CA . ILE A 1 119 ? -18.288 9.631 17.835 1.00 74.62 119 ILE A CA 1
ATOM 885 C C . ILE A 1 119 ? -18.995 10.662 16.954 1.00 74.62 119 ILE A C 1
ATOM 887 O O . ILE A 1 119 ? -20.163 10.977 17.154 1.00 74.62 119 ILE A O 1
ATOM 891 N N . GLU A 1 120 ? -18.283 11.165 15.951 1.00 72.62 120 GLU A N 1
ATOM 892 C CA . GLU A 1 120 ? -18.831 12.047 14.923 1.00 72.62 120 GLU A CA 1
ATOM 893 C C . GLU A 1 120 ? -18.981 11.267 13.614 1.00 72.62 120 GLU A C 1
ATOM 895 O O . GLU A 1 120 ? -18.069 10.546 13.197 1.00 72.62 120 GLU A O 1
ATOM 900 N N . VAL A 1 121 ? -20.140 11.391 12.966 1.00 72.62 121 VAL A N 1
ATOM 901 C CA . VAL A 1 121 ? -20.400 10.767 11.666 1.00 72.62 121 VAL A CA 1
ATOM 902 C C . VAL A 1 121 ? -20.187 11.817 10.590 1.00 72.62 121 VAL A C 1
ATOM 904 O O . VAL A 1 121 ? -21.017 12.696 10.384 1.00 72.62 121 VAL A O 1
ATOM 907 N N . THR A 1 122 ? -19.062 11.719 9.892 1.00 71.69 122 THR A N 1
ATOM 908 C CA . THR A 1 122 ? -18.784 12.538 8.714 1.00 71.69 122 THR A CA 1
ATOM 909 C C . THR A 1 122 ? -18.988 11.708 7.452 1.00 71.69 122 THR A C 1
ATOM 911 O O . THR A 1 122 ? -18.595 10.541 7.372 1.00 71.69 122 THR A O 1
ATOM 914 N N . THR A 1 123 ? -19.623 12.306 6.446 1.00 67.56 123 THR A N 1
ATOM 915 C CA . THR A 1 123 ? -19.682 11.720 5.104 1.00 67.56 123 THR A CA 1
ATOM 916 C C . THR A 1 123 ? -18.474 12.228 4.333 1.00 67.56 123 THR A C 1
ATOM 918 O O . THR A 1 123 ? -18.379 13.420 4.057 1.00 67.56 123 THR A O 1
ATOM 921 N N . GLY A 1 124 ? -17.528 11.335 4.044 1.00 65.44 124 GLY A N 1
ATOM 922 C CA . GLY A 1 124 ? -16.369 11.665 3.219 1.00 65.44 124 GLY A CA 1
ATOM 923 C C . GLY A 1 124 ? -16.754 11.850 1.753 1.00 65.44 124 GLY A C 1
ATOM 924 O O . GLY A 1 124 ? -17.727 11.258 1.278 1.00 65.44 124 GLY A O 1
ATOM 925 N N . ASP A 1 125 ? -15.966 12.643 1.034 1.00 60.16 125 ASP A N 1
ATOM 926 C CA . ASP A 1 125 ? -16.126 12.820 -0.405 1.00 60.16 125 ASP A CA 1
ATOM 927 C C . ASP A 1 125 ? -16.007 11.483 -1.164 1.00 60.16 125 ASP A C 1
ATOM 929 O O . ASP A 1 125 ? -15.256 10.585 -0.754 1.00 60.16 125 ASP A O 1
ATOM 933 N N . PRO A 1 126 ? -16.728 11.323 -2.289 1.00 71.38 126 PRO A N 1
ATOM 934 C CA . PRO A 1 126 ? -16.626 10.129 -3.117 1.00 71.38 126 PRO A CA 1
ATOM 935 C C . PRO A 1 126 ? -15.179 9.914 -3.583 1.00 71.38 126 PRO A C 1
ATOM 937 O O . PRO A 1 126 ? -14.540 10.815 -4.124 1.00 71.38 126 PRO A O 1
ATOM 940 N N . SER A 1 127 ? -14.670 8.693 -3.401 1.00 72.75 127 SER A N 1
ATOM 941 C CA . SER A 1 127 ? -13.321 8.306 -3.828 1.00 72.75 127 SER A CA 1
ATOM 942 C C . SER A 1 127 ? -13.357 7.414 -5.068 1.00 72.75 127 SER A C 1
ATOM 944 O O . SER A 1 127 ? -14.244 6.575 -5.237 1.00 72.75 127 SER A O 1
ATOM 946 N N . LEU A 1 128 ? -12.372 7.591 -5.950 1.00 76.81 128 LEU A N 1
ATOM 947 C CA . LEU A 1 128 ? -12.203 6.748 -7.130 1.00 76.81 128 LEU A CA 1
ATOM 948 C C . LEU A 1 128 ? -11.611 5.397 -6.728 1.00 76.81 128 LEU A C 1
ATOM 950 O O . LEU A 1 128 ? -10.558 5.326 -6.093 1.00 76.81 128 LEU A O 1
ATOM 954 N N . ARG A 1 129 ? -12.263 4.315 -7.156 1.00 80.69 129 ARG A N 1
ATOM 955 C CA . ARG A 1 129 ? -11.770 2.948 -6.983 1.00 80.69 129 ARG A CA 1
ATOM 956 C C . ARG A 1 129 ? -11.625 2.283 -8.343 1.00 80.69 129 ARG A C 1
ATOM 958 O O . ARG A 1 129 ? -12.591 2.184 -9.090 1.00 80.69 129 ARG A O 1
ATOM 965 N N . VAL A 1 130 ? -10.425 1.789 -8.633 1.00 83.94 130 VAL A N 1
ATOM 966 C CA . VAL A 1 130 ? -10.148 0.989 -9.830 1.00 83.94 130 VAL A CA 1
ATOM 967 C C . VAL A 1 130 ? -10.123 -0.478 -9.437 1.00 83.94 130 VAL A C 1
ATOM 969 O O . VAL A 1 130 ? -9.362 -0.871 -8.552 1.00 83.94 130 VAL A O 1
ATOM 972 N N . LEU A 1 131 ? -10.952 -1.277 -10.099 1.00 85.00 131 LEU A N 1
ATOM 973 C CA . LEU A 1 131 ? -10.995 -2.727 -9.960 1.00 85.00 131 LEU A CA 1
ATOM 974 C C . LEU A 1 131 ? -10.642 -3.336 -11.321 1.00 85.00 131 LEU A C 1
ATOM 976 O O . LEU A 1 131 ? -11.494 -3.350 -12.209 1.00 85.00 131 LEU A O 1
ATOM 980 N N . PRO A 1 132 ? -9.388 -3.772 -11.522 1.00 81.06 132 PRO A N 1
ATOM 981 C CA . PRO A 1 132 ? -9.005 -4.491 -12.728 1.00 81.06 132 PRO A CA 1
ATOM 982 C C . PRO A 1 132 ? -9.844 -5.755 -12.930 1.00 81.06 132 PRO A C 1
ATOM 984 O O . PRO A 1 132 ? -10.122 -6.468 -11.968 1.00 81.06 132 PRO A O 1
ATOM 987 N N . ALA A 1 133 ? -10.206 -6.038 -14.180 1.00 86.62 133 ALA A N 1
ATOM 988 C CA . ALA A 1 133 ? -10.769 -7.328 -14.560 1.00 86.62 133 ALA A CA 1
ATOM 989 C C . ALA A 1 133 ? -9.684 -8.419 -14.588 1.00 86.62 133 ALA A C 1
ATOM 991 O O . ALA A 1 133 ? -8.488 -8.123 -14.707 1.00 86.62 133 ALA A O 1
ATOM 992 N N . ASP A 1 134 ? -10.106 -9.681 -14.543 1.00 85.06 134 ASP A N 1
ATOM 993 C CA . ASP A 1 134 ? -9.212 -10.813 -14.780 1.00 85.06 134 ASP A CA 1
ATOM 994 C C . ASP A 1 134 ? -8.566 -10.696 -16.171 1.00 85.06 134 ASP A C 1
ATOM 996 O O . ASP A 1 134 ? -9.226 -10.356 -17.153 1.00 85.06 134 ASP A O 1
ATOM 1000 N N . GLY A 1 135 ? -7.250 -10.914 -16.256 1.00 85.25 135 GLY A N 1
ATOM 1001 C CA . GLY A 1 135 ? -6.491 -10.776 -17.507 1.00 85.25 135 GLY A CA 1
ATOM 1002 C C . GLY A 1 135 ? -6.276 -9.333 -17.993 1.00 85.25 135 GLY A C 1
ATOM 1003 O O . GLY A 1 135 ? -5.662 -9.131 -19.039 1.00 85.25 135 GLY A O 1
ATOM 1004 N N . ALA A 1 136 ? -6.705 -8.306 -17.243 1.00 85.81 136 ALA A N 1
ATOM 1005 C CA . ALA A 1 136 ? -6.532 -6.901 -17.644 1.00 85.81 136 ALA A CA 1
ATOM 1006 C C . ALA A 1 136 ? -5.062 -6.517 -17.888 1.00 85.81 136 ALA A C 1
ATOM 1008 O O . ALA A 1 136 ? -4.766 -5.675 -18.734 1.00 85.81 136 ALA A O 1
ATOM 1009 N N . ARG A 1 137 ? -4.131 -7.148 -17.164 1.00 86.06 137 ARG A N 1
ATOM 1010 C CA . ARG A 1 137 ? -2.691 -6.954 -17.363 1.00 86.06 137 ARG A CA 1
ATOM 1011 C C . ARG A 1 137 ? -2.222 -7.503 -18.710 1.00 86.06 137 ARG A C 1
ATOM 1013 O O . ARG A 1 137 ? -1.455 -6.830 -19.391 1.00 86.06 137 ARG A O 1
ATOM 1020 N N . ASP A 1 138 ? -2.670 -8.696 -19.082 1.00 89.19 138 ASP A N 1
ATOM 1021 C CA . ASP A 1 138 ? -2.264 -9.347 -20.329 1.00 89.19 138 ASP A CA 1
ATOM 1022 C C . ASP A 1 138 ? -2.799 -8.581 -21.539 1.00 89.19 138 ASP A C 1
ATOM 1024 O O . ASP A 1 138 ? -2.036 -8.280 -22.455 1.00 89.19 138 ASP A O 1
ATOM 1028 N N . LEU A 1 139 ? -4.060 -8.140 -21.470 1.00 88.56 139 LEU A N 1
ATOM 1029 C CA . LEU A 1 139 ? -4.658 -7.242 -22.462 1.00 88.56 139 LEU A CA 1
ATOM 1030 C C . LEU A 1 139 ? -3.874 -5.934 -22.606 1.00 88.56 139 LEU A C 1
ATOM 1032 O O . LEU A 1 139 ? -3.630 -5.474 -23.718 1.00 88.56 139 LEU A O 1
ATOM 1036 N N . LEU A 1 140 ? -3.446 -5.332 -21.492 1.00 88.81 140 LEU A N 1
ATOM 1037 C CA . LEU A 1 140 ? -2.667 -4.095 -21.528 1.00 88.81 140 LEU A CA 1
ATOM 1038 C C . LEU A 1 140 ? -1.290 -4.298 -22.181 1.00 88.81 140 LEU A C 1
ATOM 1040 O O . LEU A 1 140 ? -0.831 -3.447 -22.943 1.00 88.81 140 LEU A O 1
ATOM 1044 N N . ILE A 1 141 ? -0.632 -5.424 -21.893 1.00 87.19 141 ILE A N 1
ATOM 1045 C CA . ILE A 1 141 ? 0.652 -5.793 -22.502 1.00 87.19 141 ILE A CA 1
ATOM 1046 C C . ILE A 1 141 ? 0.486 -6.031 -24.004 1.00 87.19 141 ILE A C 1
ATOM 1048 O O . ILE A 1 141 ? 1.329 -5.587 -24.785 1.00 87.19 141 ILE A O 1
ATOM 1052 N N . GLU A 1 142 ? -0.574 -6.727 -24.410 1.00 89.19 142 GLU A N 1
ATOM 1053 C CA . GLU A 1 142 ? -0.890 -6.976 -25.815 1.00 89.19 142 GLU A CA 1
ATOM 1054 C C . GLU A 1 142 ? -1.139 -5.666 -26.568 1.00 89.19 142 GLU A C 1
ATOM 1056 O O . GLU A 1 142 ? -0.468 -5.418 -27.569 1.00 89.19 142 GLU A O 1
ATOM 1061 N N . ALA A 1 143 ? -1.995 -4.790 -26.033 1.00 86.38 143 ALA A N 1
ATOM 1062 C CA . ALA A 1 143 ? -2.285 -3.478 -26.609 1.00 86.38 143 ALA A CA 1
ATOM 1063 C C . ALA A 1 143 ? -1.032 -2.593 -26.719 1.00 86.38 143 ALA A C 1
ATOM 1065 O O . ALA A 1 143 ? -0.850 -1.863 -27.692 1.00 86.38 143 ALA A O 1
ATOM 1066 N N . TRP A 1 144 ? -0.125 -2.667 -25.740 1.00 87.75 144 TRP A N 1
ATOM 1067 C CA . TRP A 1 144 ? 1.149 -1.954 -25.820 1.00 87.75 144 TRP A CA 1
ATOM 1068 C C . TRP A 1 144 ? 2.056 -2.510 -26.927 1.00 87.75 144 TRP A C 1
ATOM 1070 O O . TRP A 1 144 ? 2.644 -1.745 -27.690 1.00 87.75 144 TRP A O 1
ATOM 1080 N N . ARG A 1 145 ? 2.158 -3.838 -27.052 1.00 87.88 145 ARG A N 1
ATOM 1081 C CA . ARG A 1 145 ? 2.990 -4.492 -28.077 1.00 87.88 145 ARG A CA 1
ATOM 1082 C C . ARG A 1 145 ? 2.443 -4.325 -29.492 1.00 87.88 145 ARG A C 1
ATOM 1084 O O . ARG A 1 145 ? 3.238 -4.227 -30.422 1.00 87.88 145 ARG A O 1
ATOM 1091 N N . SER A 1 146 ? 1.121 -4.306 -29.658 1.00 87.38 146 SER A N 1
ATOM 1092 C CA . SER A 1 146 ? 0.458 -4.100 -30.951 1.00 87.38 146 SER A CA 1
ATOM 1093 C C . SER A 1 146 ? 0.523 -2.645 -31.431 1.00 87.38 146 SER A C 1
ATOM 1095 O O . SER A 1 146 ? 0.236 -2.375 -32.596 1.00 87.38 146 SER A O 1
ATOM 1097 N N . GLY A 1 147 ? 0.915 -1.711 -30.556 1.00 85.25 147 GLY A N 1
ATOM 1098 C CA . GLY A 1 147 ? 0.919 -0.275 -30.832 1.00 85.25 147 GLY A CA 1
ATOM 1099 C C . GLY A 1 147 ? -0.450 0.392 -30.670 1.00 85.25 147 GLY A C 1
ATOM 1100 O O . GLY A 1 147 ? -0.565 1.589 -30.916 1.00 85.25 147 GLY A O 1
ATOM 1101 N N . GLU A 1 148 ? -1.472 -0.346 -30.228 1.00 84.75 148 GLU A N 1
ATOM 1102 C CA . GLU A 1 148 ? -2.795 0.196 -29.889 1.00 84.75 148 GLU A CA 1
ATOM 1103 C C . GLU A 1 148 ? -2.746 1.109 -28.651 1.00 84.75 148 GLU A C 1
ATOM 1105 O O . GLU A 1 148 ? -3.555 2.027 -28.506 1.00 84.75 148 GLU A O 1
ATOM 1110 N N . LEU A 1 149 ? -1.764 0.891 -27.770 1.00 84.88 149 LEU A N 1
ATOM 1111 C CA . LEU A 1 149 ? -1.482 1.733 -26.616 1.00 84.88 149 LEU A CA 1
ATOM 1112 C C . LEU A 1 149 ? -0.075 2.330 -26.691 1.00 84.88 149 LEU A C 1
ATOM 1114 O O . LEU A 1 149 ? 0.926 1.617 -26.601 1.00 84.88 149 LEU A O 1
ATOM 1118 N N . ASN A 1 150 ? 0.012 3.658 -26.741 1.00 85.75 150 ASN A N 1
ATOM 1119 C CA . ASN A 1 150 ? 1.278 4.375 -26.649 1.00 85.75 150 ASN A CA 1
ATOM 1120 C C . ASN A 1 150 ? 1.565 4.806 -25.201 1.00 85.75 150 ASN A C 1
ATOM 1122 O O . ASN A 1 150 ? 0.935 5.720 -24.671 1.00 85.75 150 ASN A O 1
ATOM 1126 N N . LEU A 1 151 ? 2.558 4.181 -24.556 1.00 80.62 151 LEU A N 1
ATOM 1127 C CA . LEU A 1 151 ? 2.937 4.525 -23.179 1.00 80.62 151 LEU A CA 1
ATOM 1128 C C . LEU A 1 151 ? 3.475 5.953 -23.019 1.00 80.62 151 LEU A C 1
ATOM 1130 O O . LEU A 1 151 ? 3.360 6.505 -21.930 1.00 80.62 151 LEU A O 1
ATOM 1134 N N . GLY A 1 152 ? 4.060 6.550 -24.061 1.00 80.25 152 GLY A N 1
ATOM 1135 C CA . GLY A 1 152 ? 4.522 7.938 -24.019 1.00 80.25 152 GLY A CA 1
ATOM 1136 C C . GLY A 1 152 ? 3.360 8.920 -23.883 1.00 80.25 152 GLY A C 1
ATOM 1137 O O . GLY A 1 152 ? 3.430 9.840 -23.072 1.00 80.25 152 GLY A O 1
ATOM 1138 N N . GLU A 1 153 ? 2.266 8.669 -24.604 1.00 78.94 153 GLU A N 1
ATOM 1139 C CA . GLU A 1 153 ? 1.033 9.458 -24.506 1.00 78.94 153 GLU A CA 1
ATOM 1140 C C . GLU A 1 153 ? 0.312 9.213 -23.178 1.00 78.94 153 GLU A C 1
ATOM 1142 O O . GLU A 1 153 ? -0.068 10.168 -22.504 1.00 78.94 153 GLU A O 1
ATOM 1147 N N . VAL A 1 154 ? 0.199 7.947 -22.758 1.00 80.69 154 VAL A N 1
ATOM 1148 C CA . VAL A 1 154 ? -0.412 7.565 -21.474 1.00 80.69 154 VAL A CA 1
ATOM 1149 C C . VAL A 1 154 ? 0.325 8.213 -20.312 1.00 80.69 154 VAL A C 1
ATOM 1151 O O . VAL A 1 154 ? -0.277 8.882 -19.492 1.00 80.69 154 VAL A O 1
ATOM 1154 N N . LEU A 1 155 ? 1.646 8.071 -20.234 1.00 81.38 155 LEU A N 1
ATOM 1155 C CA . LEU A 1 155 ? 2.430 8.658 -19.147 1.00 81.38 155 LEU A CA 1
ATOM 1156 C C . LEU A 1 155 ? 2.608 10.175 -19.296 1.00 81.38 155 LEU A C 1
ATOM 1158 O O . LEU A 1 155 ? 3.318 10.773 -18.487 1.00 81.38 155 LEU A O 1
ATOM 1162 N N . GLN A 1 156 ? 1.982 10.781 -20.314 1.00 79.88 156 GLN A N 1
ATOM 1163 C CA . GLN A 1 156 ? 2.080 12.200 -20.641 1.00 79.88 156 GLN A CA 1
ATOM 1164 C C . GLN A 1 156 ? 3.538 12.663 -20.707 1.00 79.88 156 GLN A C 1
ATOM 1166 O O . GLN A 1 156 ? 3.876 13.780 -20.313 1.00 79.88 156 GLN A O 1
ATOM 1171 N N . ILE A 1 157 ? 4.426 11.781 -21.173 1.00 71.25 157 ILE A N 1
ATOM 1172 C CA . ILE A 1 157 ? 5.841 12.090 -21.307 1.00 71.25 157 ILE A CA 1
ATOM 1173 C C . ILE A 1 157 ? 5.936 13.035 -22.503 1.00 71.25 157 ILE A C 1
ATOM 1175 O O . ILE A 1 157 ? 5.619 12.618 -23.621 1.00 71.25 157 ILE A O 1
ATOM 1179 N N . PRO A 1 158 ? 6.350 14.303 -22.310 1.00 60.09 158 PRO A N 1
ATOM 1180 C CA . PRO A 1 158 ? 6.528 15.200 -23.434 1.00 60.09 158 PRO A CA 1
ATOM 1181 C C . PRO A 1 158 ? 7.550 14.562 -24.371 1.00 60.09 158 PRO A C 1
ATOM 1183 O O . PRO A 1 158 ? 8.670 14.247 -23.960 1.00 60.09 158 PRO A O 1
ATOM 1186 N N . SER A 1 159 ? 7.148 14.338 -25.623 1.00 50.38 159 SER A N 1
ATOM 1187 C CA . SER A 1 159 ? 8.079 13.939 -26.674 1.00 50.38 159 SER A CA 1
ATOM 1188 C C . SER A 1 159 ? 9.149 15.020 -26.724 1.00 50.38 159 SER A C 1
ATOM 1190 O O . SER A 1 159 ? 8.839 16.173 -27.012 1.00 50.38 159 SER A O 1
ATOM 1192 N N . GLY A 1 160 ? 10.372 14.684 -26.312 1.00 49.56 160 GLY A N 1
ATOM 1193 C CA . GLY A 1 160 ? 11.465 15.641 -26.222 1.00 49.56 160 GLY A CA 1
ATOM 1194 C C . GLY A 1 160 ? 11.724 16.238 -27.597 1.00 49.56 160 GLY A C 1
ATOM 1195 O O . GLY A 1 160 ? 12.350 15.590 -28.430 1.00 49.56 160 GLY A O 1
ATOM 1196 N N . GLY A 1 161 ? 11.208 17.444 -27.830 1.00 40.56 161 GLY A N 1
ATOM 1197 C CA . GLY A 1 161 ? 11.518 18.226 -29.014 1.00 40.56 161 GLY A CA 1
ATOM 1198 C C . GLY A 1 161 ? 13.020 18.468 -29.092 1.00 40.56 161 GLY A C 1
ATOM 1199 O O . GLY A 1 161 ? 13.675 18.687 -28.067 1.00 40.56 161 GLY A O 1
ATOM 1200 N N . GLU A 1 162 ? 13.541 18.389 -30.314 1.00 45.81 162 GLU A N 1
ATOM 1201 C CA . GLU A 1 162 ? 14.875 18.833 -30.707 1.00 45.81 162 GLU A CA 1
ATOM 1202 C C . GLU A 1 162 ? 15.273 20.106 -29.950 1.00 45.81 162 GLU A C 1
ATOM 1204 O O . GLU A 1 162 ? 14.651 21.159 -30.084 1.00 45.81 162 GLU A O 1
ATOM 1209 N N . GLN A 1 163 ? 16.314 19.997 -29.127 1.00 41.44 163 GLN A N 1
ATOM 1210 C CA . GLN A 1 163 ? 17.053 21.159 -28.654 1.00 41.44 163 GLN A CA 1
ATOM 1211 C C . GLN A 1 163 ? 18.059 21.487 -29.761 1.00 41.44 163 GLN A C 1
ATOM 1213 O O . GLN A 1 163 ? 19.003 20.725 -29.976 1.00 41.44 163 GLN A O 1
ATOM 1218 N N . THR A 1 164 ? 17.772 22.561 -30.496 1.00 38.88 164 THR A N 1
ATOM 1219 C CA . THR A 1 164 ? 18.684 23.263 -31.415 1.00 38.88 164 THR A CA 1
ATOM 1220 C C . THR A 1 164 ? 19.960 23.722 -30.730 1.00 38.88 164 THR A C 1
ATOM 1222 O O . THR A 1 164 ? 19.846 24.188 -29.572 1.00 38.88 164 THR A O 1
#

Secondary structure (DSSP, 8-state):
---HHHHHHHHHHHHHHHHHHHHHHHHHHHHHHHHPPTT-EEEEEETTEEEEEEE-PPPPP----S-HHHHHHHHHHH-GGG--------HHHHHHHHHHHHHHSS-B-TTT-PBPTT-----PPP-----PPTTHHHHHHHHHHHTSS-HHHHTT--------

Radius of gyration: 27.03 Å; chains: 1; bounding box: 60×37×69 Å

Foldseek 3Di:
DDDPVRVLVLVQLVVLVVVVVVVVCVVVVVVVVVVDDEADWDFDDDPNHTDDIDGRHDDDDDDDDPDPVVVLVVCCVPPVVPDDDDDDDDPVVVVVQLVVCQVVVFRADPVPRHGDPPDHRDDDDDDDDHDDDVCNNVVSVVCVVVVVDDVCVSVVPPPDPDDD

pLDDT: mean 81.98, std 10.65, range [38.88, 94.44]

Sequence (164 aa):
MSTPHEAARDVAIHRLVADMVKTSREDVTATAGEVLGEGDRITVKLAGRKLASVTMAAGSTRAKVTDEDKLTAWVAENHPSEVETVTRIRPAYLEQLKKQAKQDGVAADPDTGDLLPGIEVTTGDPSLRVLPADGARDLLIEAWRSGELNLGEVLQIPSGGEQT